Protein AF-A0A3D2Q0J8-F1 (afdb_monomer_lite)

Foldseek 3Di:
DLVVVLVVLVVLLVVLVVLLVVLVCCCPPVVDDDDPPPDDHPPPVCVPDRDADVHGNVVSVVSNVVSVVVSVVSVVVVCVSCVVVVVVVVCCVPVVD

Radius of gyration: 19.87 Å; chains: 1; bounding box: 46×26×56 Å

pLDDT: mean 83.13, std 17.12, range [45.22, 98.31]

Structure (mmCIF, N/CA/C/O backbone):
data_AF-A0A3D2Q0J8-F1
#
_entry.id   AF-A0A3D2Q0J8-F1
#
loop_
_atom_site.group_PDB
_atom_site.id
_atom_site.type_symbol
_atom_site.label_atom_id
_atom_site.label_alt_id
_atom_site.label_comp_id
_atom_site.label_asym_id
_atom_site.label_entity_id
_atom_site.label_seq_id
_atom_site.pdbx_PDB_ins_code
_atom_site.Cartn_x
_atom_site.Cartn_y
_atom_site.Cartn_z
_atom_site.occupancy
_atom_site.B_iso_or_equiv
_atom_site.auth_seq_id
_atom_site.auth_comp_id
_atom_site.auth_asym_id
_atom_site.auth_atom_id
_atom_site.pdbx_PDB_model_num
ATOM 1 N N . MET A 1 1 ? 1.774 -0.683 26.151 1.00 60.75 1 MET A N 1
ATOM 2 C CA . MET A 1 1 ? 2.310 -1.632 25.142 1.00 60.75 1 MET A CA 1
ATOM 3 C C . MET A 1 1 ? 1.541 -1.597 23.819 1.00 60.75 1 MET A C 1
ATOM 5 O O . MET A 1 1 ? 2.189 -1.474 22.791 1.00 60.75 1 MET A O 1
ATOM 9 N N . ARG A 1 2 ? 0.197 -1.579 23.822 1.00 75.56 2 ARG A N 1
ATOM 10 C CA . ARG A 1 2 ? -0.639 -1.488 22.601 1.00 75.56 2 ARG A CA 1
ATOM 11 C C . ARG A 1 2 ? -0.261 -0.343 21.642 1.00 75.56 2 ARG A C 1
ATOM 13 O O . ARG A 1 2 ? -0.154 -0.572 20.449 1.00 75.56 2 ARG A O 1
ATOM 20 N N . ASN A 1 3 ? 0.062 0.848 22.156 1.00 83.81 3 ASN A N 1
ATOM 21 C CA . ASN A 1 3 ? 0.473 1.979 21.308 1.00 83.81 3 ASN A CA 1
ATOM 22 C C . ASN A 1 3 ? 1.802 1.740 20.568 1.00 83.81 3 ASN A C 1
ATOM 24 O O . ASN A 1 3 ? 1.951 2.206 19.447 1.00 83.81 3 ASN A O 1
ATOM 28 N N . LYS A 1 4 ? 2.745 0.989 21.159 1.00 88.25 4 LYS A N 1
ATOM 29 C CA . LYS A 1 4 ? 4.018 0.639 20.503 1.00 88.25 4 LYS A CA 1
ATOM 30 C C . LYS A 1 4 ? 3.792 -0.347 19.350 1.00 88.25 4 LYS A C 1
ATOM 32 O O . LYS A 1 4 ? 4.382 -0.177 18.292 1.00 88.25 4 LYS A O 1
ATOM 37 N N . ILE A 1 5 ? 2.899 -1.325 19.541 1.00 88.94 5 ILE A N 1
ATOM 38 C CA . ILE A 1 5 ? 2.500 -2.290 18.499 1.00 88.94 5 ILE A CA 1
ATOM 39 C C . ILE A 1 5 ? 1.801 -1.563 17.347 1.00 88.94 5 ILE A C 1
ATOM 41 O O . ILE A 1 5 ? 2.176 -1.750 16.195 1.00 88.94 5 ILE A O 1
ATOM 45 N N . ASN A 1 6 ? 0.847 -0.681 17.658 1.00 90.88 6 ASN A N 1
ATOM 46 C CA . ASN A 1 6 ? 0.142 0.104 16.644 1.00 90.88 6 ASN A CA 1
ATOM 47 C C . ASN A 1 6 ? 1.106 1.006 15.861 1.00 90.88 6 ASN A C 1
ATOM 49 O O . ASN A 1 6 ? 1.018 1.083 14.642 1.00 90.88 6 ASN A O 1
ATOM 53 N N . PHE A 1 7 ? 2.049 1.658 16.548 1.00 92.00 7 PHE A N 1
ATOM 54 C CA . PHE A 1 7 ? 3.070 2.476 15.897 1.00 92.00 7 PHE A CA 1
ATOM 55 C C . PHE A 1 7 ? 3.941 1.646 14.945 1.00 92.00 7 PHE A C 1
ATOM 57 O O . PHE A 1 7 ? 4.089 2.017 13.786 1.00 92.00 7 PHE A O 1
ATOM 64 N N . GLY A 1 8 ? 4.444 0.491 15.397 1.00 93.62 8 GLY A N 1
ATOM 65 C CA . GLY A 1 8 ? 5.243 -0.406 14.560 1.00 93.62 8 GLY A CA 1
ATOM 66 C C . GLY A 1 8 ? 4.480 -0.916 13.334 1.00 93.62 8 GLY A C 1
ATOM 67 O O . GLY A 1 8 ? 5.002 -0.854 12.222 1.00 93.62 8 GLY A O 1
ATOM 68 N N . LEU A 1 9 ? 3.227 -1.346 13.519 1.00 94.19 9 LEU A N 1
ATOM 69 C CA . LEU A 1 9 ? 2.365 -1.787 12.421 1.00 94.19 9 LEU A CA 1
ATOM 70 C C . LEU A 1 9 ? 2.133 -0.661 11.409 1.00 94.19 9 LEU A C 1
ATOM 72 O O . LEU A 1 9 ? 2.250 -0.890 10.209 1.00 94.19 9 LEU A O 1
ATOM 76 N N . ASN A 1 10 ? 1.872 0.559 11.883 1.00 94.50 10 ASN A N 1
ATOM 77 C CA . ASN A 1 10 ? 1.649 1.712 11.014 1.00 94.50 10 ASN A CA 1
ATOM 78 C C . ASN A 1 10 ? 2.912 2.098 10.234 1.00 94.50 10 ASN A C 1
ATOM 80 O O . ASN A 1 10 ? 2.823 2.363 9.037 1.00 94.50 10 ASN A O 1
ATOM 84 N N . CYS A 1 11 ? 4.086 2.098 10.873 1.00 96.38 11 CYS A N 1
ATOM 85 C CA . CYS A 1 11 ? 5.355 2.345 10.185 1.00 96.38 11 CYS A CA 1
ATOM 86 C C . CYS A 1 11 ? 5.609 1.301 9.094 1.00 96.38 11 CYS A C 1
ATOM 88 O O . CYS A 1 11 ? 5.985 1.653 7.978 1.00 96.38 11 CYS A O 1
ATOM 90 N N . PHE A 1 12 ? 5.367 0.026 9.396 1.00 96.75 12 PHE A N 1
ATOM 91 C CA . PHE A 1 12 ? 5.575 -1.048 8.432 1.00 96.75 12 PHE A CA 1
ATOM 92 C C . PHE A 1 12 ? 4.581 -0.971 7.266 1.00 96.75 12 PHE A C 1
ATOM 94 O O . PHE A 1 12 ? 4.978 -1.047 6.104 1.00 96.75 12 PHE A O 1
ATOM 101 N N . GLN A 1 13 ? 3.309 -0.696 7.560 1.00 96.88 13 GLN A N 1
ATOM 102 C CA . GLN A 1 13 ? 2.281 -0.458 6.552 1.00 96.88 13 GLN A CA 1
ATOM 103 C C . GLN A 1 13 ? 2.646 0.723 5.639 1.00 96.88 13 GLN A C 1
ATOM 105 O O . GLN A 1 13 ? 2.502 0.622 4.421 1.00 96.88 13 GLN A O 1
ATOM 110 N N . PHE A 1 14 ? 3.165 1.817 6.203 1.00 97.12 14 PHE A N 1
ATOM 111 C CA . PHE A 1 14 ? 3.610 2.981 5.438 1.00 97.12 14 PHE A CA 1
ATOM 112 C C . PHE A 1 14 ? 4.754 2.637 4.474 1.00 97.12 14 PHE A C 1
ATOM 114 O O . PHE A 1 14 ? 4.692 2.993 3.298 1.00 97.12 14 PHE A O 1
ATOM 121 N N . ILE A 1 15 ? 5.754 1.879 4.931 1.00 98.00 15 ILE A N 1
ATOM 122 C CA . ILE A 1 15 ? 6.865 1.424 4.081 1.00 98.00 15 ILE A CA 1
ATOM 123 C C . ILE A 1 15 ? 6.353 0.554 2.925 1.00 98.00 15 ILE A C 1
ATOM 125 O O . ILE A 1 15 ? 6.734 0.780 1.776 1.00 98.00 15 ILE A O 1
ATOM 129 N N . CYS A 1 16 ? 5.452 -0.396 3.193 1.00 97.62 16 CYS A N 1
ATOM 130 C CA . CYS A 1 16 ? 4.862 -1.231 2.144 1.00 97.62 16 CYS A CA 1
ATOM 131 C C . CYS A 1 16 ? 4.118 -0.399 1.089 1.00 97.62 16 CYS A C 1
ATOM 133 O O . CYS A 1 16 ? 4.262 -0.667 -0.103 1.00 97.62 16 CYS A O 1
ATOM 135 N N . VAL A 1 17 ? 3.375 0.637 1.497 1.00 97.38 17 VAL A N 1
ATOM 136 C CA . VAL A 1 17 ? 2.703 1.551 0.552 1.00 97.38 17 VAL A CA 1
ATOM 137 C C . VAL A 1 17 ? 3.710 2.296 -0.313 1.00 97.38 17 VAL A C 1
ATOM 139 O O . VAL A 1 17 ? 3.488 2.409 -1.516 1.00 97.38 17 VAL A O 1
ATOM 142 N N . LEU A 1 18 ? 4.820 2.773 0.254 1.00 98.00 18 LEU A N 1
ATOM 143 C CA . LEU A 1 18 ? 5.858 3.445 -0.532 1.00 98.00 18 LEU A CA 1
ATOM 144 C C . LEU A 1 18 ? 6.459 2.508 -1.584 1.00 98.00 18 LEU A C 1
ATOM 146 O O . LEU A 1 18 ? 6.571 2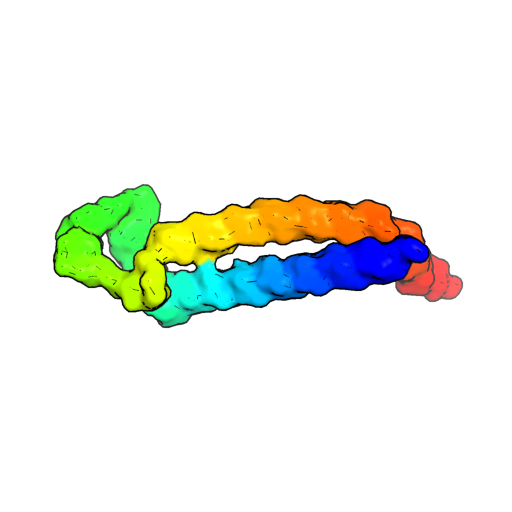.889 -2.748 1.00 98.00 18 LEU A O 1
ATOM 150 N N . ILE A 1 19 ? 6.783 1.269 -1.206 1.00 97.19 19 ILE A N 1
ATOM 151 C CA . ILE A 1 19 ? 7.311 0.266 -2.143 1.00 97.19 19 ILE A CA 1
ATOM 152 C C . ILE A 1 19 ? 6.280 -0.040 -3.239 1.00 97.19 19 ILE A C 1
ATOM 154 O O . ILE A 1 19 ? 6.636 -0.098 -4.418 1.00 97.19 19 ILE A O 1
ATOM 158 N N . LEU A 1 20 ? 5.001 -0.191 -2.886 1.00 97.69 20 LEU A N 1
ATOM 159 C CA . LEU A 1 20 ? 3.914 -0.409 -3.845 1.00 97.69 20 LEU A CA 1
ATOM 160 C C . LEU A 1 20 ? 3.739 0.760 -4.812 1.00 97.69 20 LEU A C 1
ATOM 162 O O . LEU A 1 20 ? 3.615 0.538 -6.017 1.00 97.69 20 LEU A O 1
ATOM 166 N N . ALA A 1 21 ? 3.759 1.989 -4.297 1.00 96.75 21 ALA A N 1
ATOM 167 C CA . ALA A 1 21 ? 3.643 3.198 -5.098 1.00 96.75 21 ALA A CA 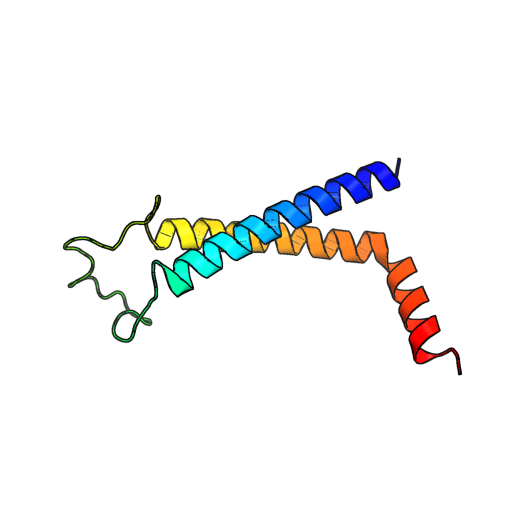1
ATOM 168 C C . ALA A 1 21 ? 4.814 3.307 -6.078 1.00 96.75 21 ALA A C 1
ATOM 170 O O . ALA A 1 21 ? 4.589 3.442 -7.277 1.00 96.75 21 ALA A O 1
ATOM 171 N N . VAL A 1 22 ? 6.054 3.157 -5.602 1.00 95.56 22 VAL A N 1
ATOM 172 C CA . VAL A 1 22 ? 7.251 3.225 -6.454 1.00 95.56 22 VAL A CA 1
ATOM 173 C C . VAL A 1 22 ? 7.235 2.117 -7.505 1.00 95.56 22 VAL A C 1
ATOM 175 O O . VAL A 1 22 ? 7.332 2.405 -8.691 1.00 95.56 22 VAL A O 1
ATOM 178 N N . SER A 1 23 ? 7.048 0.856 -7.112 1.00 93.81 23 SER A N 1
ATOM 179 C CA . SER A 1 23 ? 7.041 -0.275 -8.055 1.00 93.81 23 SER A CA 1
ATOM 180 C C . SER A 1 23 ? 5.868 -0.243 -9.046 1.00 93.81 23 SER A C 1
ATOM 182 O O . SER A 1 23 ? 5.986 -0.727 -10.174 1.00 93.81 23 SER A O 1
ATOM 184 N N . GLY A 1 24 ? 4.725 0.333 -8.662 1.00 90.31 24 GLY A N 1
ATOM 185 C CA . GLY A 1 24 ? 3.596 0.582 -9.558 1.00 90.31 24 GLY A CA 1
ATOM 186 C C . GLY A 1 24 ? 3.894 1.699 -10.557 1.00 90.31 24 GLY A C 1
ATOM 187 O O . GLY A 1 24 ? 3.742 1.500 -11.762 1.00 90.31 24 GLY A O 1
ATOM 188 N N . LEU A 1 25 ? 4.384 2.840 -10.068 1.00 90.75 25 LEU A N 1
ATOM 189 C CA . LEU A 1 25 ? 4.747 3.993 -10.893 1.00 90.75 25 LEU A CA 1
ATOM 190 C C . LEU A 1 25 ? 5.897 3.676 -11.847 1.00 90.75 25 LEU A C 1
ATOM 192 O O . LEU A 1 25 ? 5.832 4.069 -13.004 1.00 90.75 25 LEU A O 1
ATOM 196 N N . VAL A 1 26 ? 6.906 2.914 -11.419 1.00 89.12 26 VAL A N 1
ATOM 197 C CA . VAL A 1 26 ? 7.994 2.459 -12.298 1.00 89.12 26 VAL A CA 1
ATOM 198 C C . VAL A 1 26 ? 7.431 1.622 -13.442 1.00 89.12 26 VAL A C 1
ATOM 200 O O . VAL A 1 26 ? 7.721 1.902 -14.599 1.00 89.12 26 VAL A O 1
ATOM 203 N N . ARG A 1 27 ? 6.562 0.643 -13.171 1.00 86.25 27 ARG A N 1
ATOM 204 C CA . ARG A 1 27 ? 5.958 -0.180 -14.236 1.00 86.25 27 ARG A CA 1
ATOM 205 C C . ARG A 1 27 ? 4.963 0.580 -15.116 1.00 86.25 27 ARG A C 1
ATOM 207 O O . ARG A 1 27 ? 4.680 0.124 -16.219 1.00 86.25 27 ARG A O 1
ATOM 214 N N . TRP A 1 28 ? 4.412 1.692 -14.638 1.00 82.44 28 TRP A N 1
ATOM 215 C CA . TRP A 1 28 ? 3.465 2.502 -15.400 1.00 82.44 28 TRP A CA 1
ATOM 216 C C . TRP A 1 28 ? 4.141 3.602 -16.231 1.00 82.44 28 TRP A C 1
ATOM 218 O O . TRP A 1 28 ? 3.791 3.769 -17.392 1.00 82.44 28 TRP A O 1
ATOM 228 N N . LEU A 1 29 ? 5.113 4.323 -15.666 1.00 85.38 29 LEU A N 1
ATOM 229 C CA . LEU A 1 29 ? 5.774 5.477 -16.290 1.00 85.38 29 LEU A CA 1
ATOM 230 C C . LEU A 1 29 ? 7.119 5.131 -16.926 1.00 85.38 29 LEU A C 1
ATOM 232 O O . LEU A 1 29 ? 7.436 5.639 -17.995 1.00 85.38 29 LEU A O 1
ATOM 236 N N . VAL A 1 30 ? 7.922 4.297 -16.259 1.00 83.25 30 VAL A N 1
ATOM 237 C CA . VAL A 1 30 ? 9.308 4.009 -16.669 1.00 83.25 30 VAL A CA 1
ATOM 238 C C . VAL A 1 30 ? 9.373 2.775 -17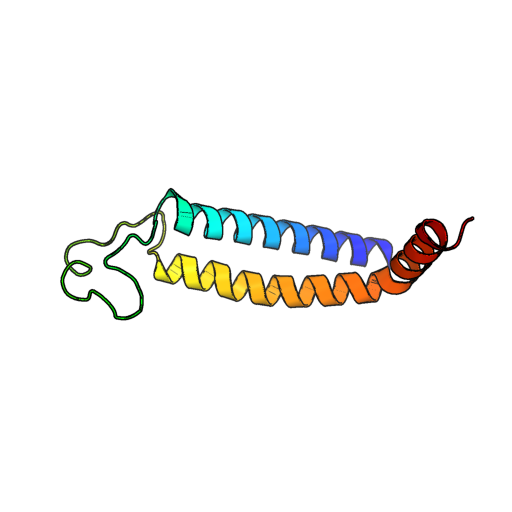.566 1.00 83.25 30 VAL A C 1
ATOM 240 O O . VAL A 1 30 ? 10.112 2.758 -18.544 1.00 83.25 30 VAL A O 1
ATOM 243 N N . LEU A 1 31 ? 8.571 1.752 -17.258 1.00 81.44 31 LEU A N 1
ATOM 244 C CA . LEU A 1 31 ? 8.493 0.480 -17.984 1.00 81.44 31 LEU A CA 1
ATOM 245 C C . LEU A 1 31 ? 7.052 0.169 -18.463 1.00 81.44 31 LEU A C 1
ATOM 247 O O . LEU A 1 31 ? 6.547 -0.931 -18.180 1.00 81.44 31 LEU A O 1
ATOM 251 N N . PRO A 1 32 ? 6.365 1.114 -19.154 1.00 69.44 32 PRO A N 1
ATOM 252 C CA . PRO A 1 32 ? 4.982 0.940 -19.592 1.00 69.44 32 PRO A CA 1
ATOM 253 C C . PRO A 1 32 ? 4.837 -0.270 -20.516 1.00 69.44 32 PRO A C 1
ATOM 255 O O . PRO A 1 32 ? 5.603 -0.459 -21.458 1.00 69.44 32 PRO A O 1
ATOM 258 N N . SER A 1 33 ? 3.803 -1.081 -20.295 1.00 63.94 33 SER A N 1
ATOM 259 C CA . SER A 1 33 ? 3.382 -2.084 -21.277 1.00 63.94 33 SER A CA 1
ATOM 260 C C . SER A 1 33 ? 2.447 -1.437 -22.298 1.00 63.94 33 SER A C 1
ATOM 262 O O . SER A 1 33 ? 1.314 -1.108 -21.953 1.00 63.94 33 SER A O 1
ATOM 264 N N . GLY A 1 34 ? 2.904 -1.262 -23.540 1.00 53.72 34 GLY A N 1
ATOM 265 C CA . GLY A 1 34 ? 2.107 -0.709 -24.642 1.00 53.72 34 GLY A CA 1
ATOM 266 C C . GLY A 1 34 ? 1.842 -1.724 -25.759 1.00 53.72 34 GLY A C 1
ATOM 267 O O . GLY A 1 34 ? 2.783 -2.334 -26.252 1.00 53.72 34 GLY A O 1
ATOM 268 N N . TYR A 1 35 ? 0.558 -1.902 -26.107 1.00 45.72 35 TYR A N 1
ATOM 269 C CA . TYR A 1 35 ? -0.089 -2.352 -27.367 1.00 45.72 35 TYR A CA 1
ATOM 270 C C . TYR A 1 35 ? 0.536 -3.419 -28.305 1.00 45.72 35 TYR A C 1
ATOM 272 O O . TYR A 1 35 ? 0.024 -3.648 -29.394 1.00 45.72 35 TYR A O 1
ATOM 280 N N . GLY A 1 36 ? 1.562 -4.146 -27.875 1.00 45.25 36 GLY A N 1
ATOM 281 C CA . GLY A 1 36 ? 2.040 -5.407 -28.472 1.00 45.25 36 GLY A CA 1
ATOM 282 C C . GLY A 1 36 ? 2.534 -6.402 -27.412 1.00 45.25 36 GLY A C 1
ATOM 283 O O . GLY A 1 36 ? 3.142 -7.419 -27.724 1.00 45.25 36 GLY A O 1
ATOM 284 N N . TYR A 1 37 ? 2.282 -6.079 -26.141 1.00 50.47 37 TYR A N 1
ATOM 285 C CA . TYR A 1 37 ? 2.867 -6.696 -24.948 1.00 50.47 37 TYR A CA 1
ATOM 286 C C . TYR A 1 37 ? 1.788 -7.187 -23.961 1.00 50.47 37 TYR A C 1
ATOM 288 O O . TYR A 1 37 ? 2.017 -7.249 -22.754 1.00 50.47 37 TYR A O 1
ATOM 296 N N . GLY A 1 38 ? 0.584 -7.487 -24.460 1.00 47.78 38 GLY A N 1
ATOM 297 C CA . GLY A 1 38 ? -0.549 -7.979 -23.675 1.00 47.78 38 GLY A CA 1
ATOM 298 C C . GLY A 1 38 ? -0.872 -9.441 -23.994 1.00 47.78 38 GLY A C 1
ATOM 299 O O . GLY A 1 38 ? -1.048 -9.803 -25.149 1.00 47.78 38 GLY A O 1
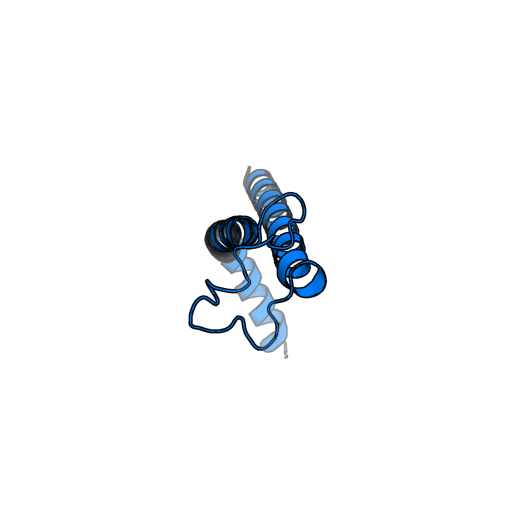ATOM 300 N N . TYR A 1 39 ? -0.973 -10.258 -22.947 1.00 46.31 39 TYR A N 1
ATOM 301 C CA . TYR A 1 39 ? -1.522 -11.623 -22.894 1.00 46.31 39 TYR A CA 1
ATOM 302 C C . TYR A 1 39 ? -0.816 -12.794 -23.587 1.00 46.31 39 TYR A C 1
ATOM 304 O O . TYR A 1 39 ? -1.035 -13.922 -23.154 1.00 46.31 39 TYR A O 1
ATOM 312 N N . GLN A 1 40 ? 0.097 -12.593 -24.533 1.00 45.22 40 GLN A N 1
ATOM 313 C CA . GLN A 1 40 ? 0.994 -13.661 -24.995 1.00 45.22 40 GLN A CA 1
ATOM 314 C C . GLN A 1 40 ? 2.371 -13.070 -25.278 1.00 45.22 40 GLN A C 1
ATOM 316 O O . GLN A 1 40 ? 2.502 -12.117 -26.036 1.00 45.22 40 GLN A O 1
ATOM 321 N N . GLY A 1 41 ? 3.397 -13.600 -24.606 1.00 49.47 41 GLY A N 1
ATOM 322 C CA . GLY A 1 41 ? 4.754 -13.067 -24.634 1.00 49.47 41 GLY A CA 1
ATOM 323 C C . GLY A 1 41 ? 5.256 -12.788 -26.049 1.00 49.47 41 GLY A C 1
ATOM 324 O O . GLY A 1 41 ? 5.516 -13.718 -26.812 1.00 49.47 41 GLY A O 1
ATOM 325 N N . GLY A 1 42 ? 5.475 -11.507 -26.355 1.00 47.94 42 GLY A N 1
ATOM 326 C CA . GLY A 1 42 ? 6.257 -11.045 -27.497 1.00 47.94 42 GLY A CA 1
ATOM 327 C C . GLY A 1 42 ? 7.725 -11.435 -27.331 1.00 47.94 42 GLY A C 1
ATOM 328 O O . GLY A 1 42 ? 8.590 -10.582 -27.168 1.00 47.94 42 GLY A O 1
ATOM 329 N N . LYS A 1 43 ? 8.012 -12.741 -27.350 1.00 54.66 43 LYS A N 1
ATOM 330 C CA . LYS A 1 43 ? 9.354 -13.330 -27.224 1.00 54.66 43 LYS A CA 1
ATOM 331 C C . LYS A 1 43 ? 10.308 -12.864 -28.332 1.00 54.66 43 LYS A C 1
ATOM 333 O O . LYS A 1 43 ? 11.511 -13.025 -28.194 1.00 54.66 43 LYS A O 1
ATOM 338 N N . PHE A 1 44 ? 9.780 -12.287 -29.414 1.00 48.25 44 PHE A N 1
ATOM 339 C CA . PHE A 1 44 ? 10.551 -11.973 -30.613 1.00 48.25 44 PHE A CA 1
ATOM 340 C C . PHE A 1 44 ? 11.261 -10.607 -30.570 1.00 48.25 44 PHE A C 1
ATOM 342 O O . PHE A 1 44 ? 12.400 -10.515 -31.005 1.00 48.25 44 PHE A O 1
ATOM 349 N N . LEU A 1 45 ? 10.644 -9.560 -29.999 1.00 51.25 45 LEU A N 1
ATOM 350 C CA . LEU A 1 45 ? 11.265 -8.223 -29.880 1.00 51.25 45 LEU A CA 1
ATOM 351 C C . LEU A 1 45 ? 11.876 -7.958 -28.493 1.00 51.25 45 LEU A C 1
ATOM 353 O O . LEU A 1 45 ? 12.738 -7.098 -28.345 1.00 51.25 45 LEU A O 1
ATOM 357 N N . ASN A 1 46 ? 11.470 -8.731 -27.483 1.00 51.84 46 ASN A N 1
ATOM 358 C CA . ASN A 1 46 ? 11.910 -8.578 -26.093 1.00 51.84 46 ASN A CA 1
ATOM 359 C C . ASN A 1 46 ? 13.303 -9.188 -25.819 1.00 51.84 46 ASN A C 1
ATOM 361 O O . ASN A 1 46 ? 13.868 -8.982 -24.753 1.00 51.84 46 ASN A O 1
ATOM 365 N N . ASN A 1 47 ? 13.852 -9.953 -26.770 1.00 52.47 47 ASN A N 1
ATOM 366 C CA . ASN A 1 47 ? 15.127 -10.665 -26.624 1.00 52.47 47 ASN A CA 1
ATOM 367 C C . ASN A 1 47 ? 16.346 -9.834 -27.062 1.00 52.47 47 ASN A C 1
ATOM 369 O O . ASN A 1 47 ? 17.473 -10.309 -26.980 1.00 52.47 47 ASN A O 1
ATOM 373 N N . ILE A 1 48 ? 16.132 -8.619 -27.581 1.00 58.22 48 ILE A N 1
ATOM 374 C CA . ILE A 1 48 ? 17.230 -7.843 -28.165 1.00 58.22 48 ILE A CA 1
ATOM 375 C C . ILE A 1 48 ? 17.837 -6.892 -27.131 1.00 58.22 48 ILE A C 1
ATOM 377 O O . ILE A 1 48 ? 19.052 -6.827 -27.098 1.00 58.22 48 ILE A O 1
ATOM 381 N N . ASN A 1 49 ? 17.029 -6.234 -26.277 1.00 60.88 49 ASN A N 1
ATOM 382 C CA . ASN A 1 49 ? 17.408 -5.543 -25.023 1.00 60.88 49 ASN A CA 1
ATOM 383 C C . ASN A 1 49 ? 16.131 -4.986 -24.336 1.00 60.88 49 ASN A C 1
ATOM 385 O O . ASN A 1 49 ? 15.660 -3.919 -24.742 1.00 60.88 49 ASN A O 1
ATOM 389 N N . PRO A 1 50 ? 15.519 -5.658 -23.341 1.00 64.88 50 PRO A N 1
ATOM 390 C CA . PRO A 1 50 ? 14.379 -5.083 -22.626 1.00 64.88 50 PRO A CA 1
ATOM 391 C C . PRO A 1 50 ? 14.809 -3.813 -21.868 1.00 64.88 50 PRO A C 1
ATOM 393 O O . PRO A 1 50 ? 15.931 -3.764 -21.361 1.00 64.88 50 PRO A O 1
ATOM 396 N N . PRO A 1 51 ? 13.953 -2.781 -21.752 1.00 66.62 51 PRO A N 1
ATOM 397 C CA . PRO A 1 51 ? 14.270 -1.613 -20.940 1.00 66.62 51 PRO A CA 1
ATOM 398 C C . PRO A 1 51 ? 14.433 -2.036 -19.472 1.00 66.62 51 PRO A C 1
ATOM 400 O O . PRO A 1 51 ? 13.552 -2.674 -18.893 1.00 66.62 51 PRO A O 1
ATOM 403 N N . VAL A 1 52 ? 15.579 -1.694 -18.881 1.00 76.94 52 VAL A N 1
ATOM 404 C CA . VAL A 1 52 ? 15.926 -1.996 -17.486 1.00 76.94 52 VAL A CA 1
ATOM 405 C C . VAL A 1 52 ? 15.998 -0.690 -16.706 1.00 76.94 52 VAL A C 1
ATOM 407 O O . VAL A 1 52 ? 16.642 0.265 -17.136 1.00 76.94 52 VAL A O 1
ATOM 410 N N . PHE A 1 53 ? 15.364 -0.660 -15.534 1.00 81.19 53 PHE A N 1
ATOM 411 C CA . PHE A 1 53 ? 15.497 0.437 -14.578 1.00 81.19 53 PHE A CA 1
ATOM 412 C C . PHE A 1 53 ? 15.795 -0.148 -13.203 1.00 81.19 53 PHE A C 1
ATOM 414 O O . PHE A 1 53 ? 14.872 -0.554 -12.502 1.00 81.19 53 PHE A O 1
ATOM 421 N N . ILE A 1 54 ? 17.078 -0.220 -12.828 1.00 86.94 54 ILE A N 1
ATOM 422 C CA . ILE A 1 54 ? 17.610 -0.960 -11.661 1.00 86.94 54 ILE A CA 1
ATOM 423 C C . ILE A 1 54 ? 17.395 -2.480 -11.787 1.00 86.94 54 ILE A C 1
ATOM 425 O O . ILE A 1 54 ? 18.356 -3.239 -11.762 1.00 86.94 54 ILE A O 1
ATOM 429 N N . PHE A 1 55 ? 16.150 -2.904 -11.988 1.00 86.00 55 PHE A N 1
ATOM 430 C CA . PHE A 1 55 ? 15.724 -4.265 -12.278 1.00 86.00 55 PHE A CA 1
ATOM 431 C C . PHE A 1 55 ? 14.918 -4.318 -13.581 1.00 86.00 55 PHE A C 1
ATOM 433 O O . PHE A 1 55 ? 14.453 -3.293 -14.098 1.00 86.00 55 PHE A O 1
ATOM 440 N N . ASP A 1 56 ? 14.742 -5.522 -14.117 1.00 85.31 56 ASP A N 1
ATOM 441 C CA . ASP A 1 56 ? 13.844 -5.763 -15.239 1.00 85.31 56 ASP A CA 1
ATOM 442 C C . ASP A 1 56 ? 12.366 -5.680 -14.803 1.00 85.31 56 ASP A C 1
ATOM 444 O O . ASP A 1 56 ? 12.018 -5.671 -13.616 1.00 85.31 56 ASP A O 1
ATOM 448 N N . ARG A 1 57 ? 11.461 -5.619 -15.784 1.00 84.00 57 ARG A N 1
ATOM 449 C CA . ARG A 1 57 ? 10.024 -5.462 -15.533 1.00 84.00 57 ARG A CA 1
ATOM 450 C C . ARG A 1 57 ? 9.404 -6.633 -14.756 1.00 84.00 57 ARG A C 1
ATOM 452 O O . ARG A 1 57 ? 8.446 -6.390 -14.019 1.00 84.00 57 ARG A O 1
ATOM 459 N N . HIS A 1 58 ? 9.896 -7.864 -14.922 1.00 86.12 58 HIS A N 1
ATOM 460 C CA . HIS A 1 58 ? 9.400 -9.020 -14.168 1.00 86.12 58 HIS A CA 1
ATOM 461 C C . HIS A 1 58 ? 9.786 -8.906 -12.703 1.00 86.12 58 HIS A C 1
ATOM 463 O O . HIS A 1 58 ? 8.899 -8.974 -11.858 1.00 86.12 58 HIS A O 1
ATOM 469 N N . THR A 1 59 ? 11.048 -8.594 -12.410 1.00 89.75 59 THR A N 1
ATOM 470 C CA . THR A 1 59 ? 11.500 -8.384 -11.028 1.00 89.75 59 THR A CA 1
ATOM 471 C C . THR A 1 59 ? 10.726 -7.251 -10.340 1.00 89.75 59 THR A C 1
ATOM 473 O O . THR A 1 59 ? 10.279 -7.401 -9.203 1.00 89.75 59 THR A O 1
ATOM 476 N N . TRP A 1 60 ? 10.463 -6.131 -11.028 1.00 90.25 60 TRP A N 1
ATOM 477 C CA . TRP A 1 60 ? 9.570 -5.085 -10.502 1.00 90.25 60 TRP A CA 1
ATOM 478 C C . TRP A 1 60 ? 8.135 -5.573 -10.266 1.00 90.25 60 TRP A C 1
ATOM 480 O O . TRP A 1 60 ? 7.466 -5.107 -9.340 1.00 90.25 60 TRP A O 1
ATOM 490 N N . GLY A 1 61 ? 7.650 -6.483 -11.114 1.00 91.31 61 GLY A N 1
ATOM 491 C CA . GLY A 1 61 ? 6.369 -7.165 -10.950 1.00 91.31 61 GLY A CA 1
ATOM 492 C C . GLY A 1 61 ? 6.340 -8.005 -9.679 1.00 91.31 61 GLY A C 1
ATOM 493 O O . GLY A 1 61 ? 5.451 -7.801 -8.855 1.00 91.31 61 GLY A O 1
ATOM 494 N N . ASP A 1 62 ? 7.351 -8.846 -9.478 1.00 94.69 62 ASP A N 1
ATOM 495 C CA . ASP A 1 62 ? 7.478 -9.708 -8.303 1.00 94.69 62 ASP A CA 1
ATOM 496 C C . ASP A 1 62 ? 7.552 -8.882 -7.015 1.00 94.69 62 ASP A C 1
ATOM 498 O O . ASP A 1 62 ? 6.788 -9.131 -6.079 1.00 94.69 62 ASP A O 1
ATOM 502 N N . ILE A 1 63 ? 8.389 -7.836 -6.986 1.00 95.50 63 ILE A N 1
ATOM 503 C CA . ILE A 1 63 ? 8.473 -6.906 -5.848 1.00 95.50 63 ILE A CA 1
ATOM 504 C C . ILE A 1 63 ? 7.093 -6.319 -5.545 1.00 95.50 63 ILE A C 1
ATOM 506 O O . ILE A 1 63 ? 6.660 -6.322 -4.391 1.00 95.50 63 ILE A O 1
ATOM 510 N N . HIS A 1 64 ? 6.379 -5.840 -6.565 1.00 95.62 64 HIS A N 1
ATOM 511 C CA . HIS A 1 64 ? 5.063 -5.242 -6.374 1.00 95.62 64 HIS A CA 1
ATOM 512 C C . HIS A 1 64 ? 4.037 -6.260 -5.862 1.00 95.62 64 HIS A C 1
ATOM 514 O O . HIS A 1 64 ? 3.303 -5.973 -4.919 1.00 95.62 64 HIS A O 1
ATOM 520 N N . GLN A 1 65 ? 3.987 -7.450 -6.462 1.00 96.69 65 GLN A N 1
ATOM 521 C CA . GLN A 1 65 ? 3.018 -8.493 -6.125 1.00 96.69 65 GLN A CA 1
ATOM 522 C C . GLN A 1 65 ? 3.223 -9.013 -4.702 1.00 96.69 65 GLN A C 1
ATOM 524 O O . GLN A 1 65 ? 2.274 -9.030 -3.918 1.00 96.69 65 GLN A O 1
ATOM 529 N N . TRP A 1 66 ? 4.452 -9.370 -4.328 1.00 98.12 66 TRP A N 1
ATOM 530 C CA . TRP A 1 66 ? 4.736 -9.861 -2.978 1.00 98.12 66 TRP A CA 1
ATOM 531 C C . TRP A 1 66 ? 4.558 -8.771 -1.920 1.00 98.12 66 TRP A C 1
ATOM 533 O O . TRP A 1 66 ? 3.983 -9.034 -0.861 1.00 98.12 66 TRP A O 1
ATOM 543 N N . THR A 1 67 ? 4.945 -7.526 -2.220 1.00 97.81 67 THR A N 1
ATOM 544 C CA . THR A 1 67 ? 4.667 -6.398 -1.315 1.00 97.81 67 THR A CA 1
ATOM 545 C C . THR A 1 67 ? 3.162 -6.175 -1.154 1.00 97.81 67 THR A C 1
ATOM 547 O O . THR A 1 67 ? 2.714 -5.882 -0.048 1.00 97.81 67 THR A O 1
ATOM 550 N N . ALA A 1 68 ? 2.361 -6.362 -2.210 1.00 97.81 68 ALA A N 1
ATOM 551 C CA . ALA A 1 68 ? 0.905 -6.221 -2.143 1.00 97.81 68 ALA A CA 1
ATOM 552 C C . ALA A 1 68 ? 0.277 -7.289 -1.243 1.00 97.81 68 ALA A C 1
ATOM 554 O O . ALA A 1 68 ? -0.601 -6.970 -0.444 1.00 97.81 68 ALA A O 1
ATOM 555 N N . VAL A 1 69 ? 0.762 -8.533 -1.320 1.00 98.31 69 VAL A N 1
ATOM 556 C CA . VAL A 1 69 ? 0.324 -9.622 -0.433 1.00 98.31 69 VAL A CA 1
ATOM 557 C C . VAL A 1 69 ? 0.655 -9.300 1.026 1.00 98.31 69 VAL A C 1
ATOM 559 O O . VAL A 1 69 ? -0.219 -9.402 1.887 1.00 98.31 69 VAL A O 1
ATOM 562 N N . ILE A 1 70 ? 1.881 -8.850 1.314 1.00 97.88 70 ILE A N 1
ATOM 563 C CA . ILE A 1 70 ? 2.281 -8.452 2.674 1.00 97.88 70 ILE A CA 1
ATOM 564 C C . ILE A 1 70 ? 1.408 -7.293 3.166 1.00 97.88 70 ILE A C 1
ATOM 566 O O . ILE A 1 70 ? 0.853 -7.354 4.263 1.00 97.88 70 ILE A O 1
ATOM 570 N N . PHE A 1 71 ? 1.232 -6.260 2.343 1.00 98.00 71 PHE A N 1
ATOM 571 C CA . PHE A 1 71 ? 0.396 -5.110 2.668 1.00 98.00 71 PHE A CA 1
ATOM 572 C C . PHE A 1 71 ? -1.059 -5.507 2.945 1.00 98.00 71 PHE A C 1
ATOM 574 O O . PHE A 1 71 ? -1.666 -4.986 3.881 1.00 98.00 71 PHE A O 1
ATOM 581 N N . LEU A 1 72 ? -1.603 -6.465 2.190 1.00 97.94 72 LEU A N 1
ATOM 582 C CA . LEU A 1 72 ? -2.949 -6.989 2.408 1.00 97.94 72 LEU A CA 1
ATOM 583 C C . LEU A 1 72 ? -3.084 -7.661 3.784 1.00 97.94 72 LEU A C 1
ATOM 585 O O . LEU A 1 72 ? -4.069 -7.451 4.488 1.00 97.94 72 LEU A O 1
ATOM 589 N N . VAL A 1 73 ? -2.084 -8.432 4.212 1.00 97.81 73 VAL A N 1
ATOM 590 C CA . VAL A 1 73 ? -2.086 -9.014 5.563 1.00 97.81 73 VAL A CA 1
ATOM 591 C C . VAL A 1 73 ? -2.033 -7.910 6.624 1.00 97.81 73 VAL A C 1
ATOM 593 O O . VAL A 1 73 ? -2.791 -7.945 7.596 1.00 97.81 73 VAL A O 1
ATOM 596 N N . LEU A 1 74 ? -1.192 -6.891 6.427 1.00 96.69 74 LEU A N 1
ATOM 597 C CA . LEU A 1 74 ? -1.067 -5.775 7.368 1.00 96.69 74 LEU A CA 1
ATOM 598 C C . LEU A 1 74 ? -2.347 -4.955 7.491 1.00 96.69 74 LEU A C 1
ATOM 600 O O . LEU A 1 74 ? -2.723 -4.612 8.611 1.00 96.69 74 LEU A O 1
ATOM 604 N N . ILE A 1 75 ? -3.039 -4.676 6.382 1.00 96.94 75 ILE A N 1
ATOM 605 C CA . ILE A 1 75 ? -4.284 -3.906 6.439 1.00 96.94 75 ILE A CA 1
ATOM 606 C C . ILE A 1 75 ? -5.387 -4.697 7.148 1.00 96.94 75 ILE A C 1
ATOM 608 O O . ILE A 1 75 ? -6.149 -4.120 7.918 1.00 96.94 75 ILE A O 1
ATOM 612 N N . VAL A 1 76 ? -5.441 -6.023 6.984 1.00 97.31 76 VAL A N 1
ATOM 613 C CA . VAL A 1 76 ? -6.377 -6.864 7.747 1.00 97.31 76 VAL A CA 1
ATOM 614 C C . VAL A 1 76 ? -6.080 -6.767 9.245 1.00 97.31 76 VAL A C 1
ATOM 616 O O . VAL A 1 76 ? -6.991 -6.507 10.034 1.00 97.31 76 VAL A O 1
ATOM 619 N N . LEU A 1 77 ? -4.812 -6.897 9.646 1.00 95.25 77 LEU A N 1
ATOM 620 C CA . LEU A 1 77 ? -4.410 -6.735 11.048 1.00 95.25 77 LEU A CA 1
ATOM 621 C C . LEU A 1 77 ? -4.737 -5.332 11.580 1.00 95.25 77 LEU A C 1
ATOM 623 O O . LEU A 1 77 ? -5.245 -5.203 12.695 1.00 95.25 77 LEU A O 1
ATOM 627 N N . HIS A 1 78 ? -4.506 -4.292 10.779 1.00 93.38 78 HIS A N 1
ATOM 628 C CA . HIS A 1 78 ? -4.870 -2.916 11.106 1.00 93.38 78 HIS A CA 1
ATOM 629 C C . HIS A 1 78 ? -6.373 -2.791 11.392 1.00 93.38 78 HIS A C 1
ATOM 631 O O . HIS A 1 78 ? -6.765 -2.284 12.444 1.00 93.38 78 HIS A O 1
ATOM 637 N N . LEU A 1 79 ? -7.224 -3.298 10.497 1.00 95.25 79 LEU A N 1
ATOM 638 C CA . LEU A 1 79 ? -8.677 -3.226 10.649 1.00 95.25 79 LEU A CA 1
ATOM 639 C C . LEU A 1 79 ? -9.160 -3.962 11.902 1.00 95.25 79 LEU A C 1
ATOM 641 O O . LEU A 1 79 ? -9.985 -3.423 12.639 1.00 95.25 79 LEU A O 1
ATOM 645 N N . VAL A 1 80 ? -8.614 -5.148 12.188 1.00 95.06 80 VAL A N 1
ATOM 646 C CA . VAL A 1 80 ? -8.953 -5.915 13.399 1.00 95.06 80 VAL A CA 1
ATOM 647 C C . VAL A 1 80 ? -8.562 -5.145 14.663 1.00 95.06 80 VAL A C 1
ATOM 649 O O . VAL A 1 80 ? -9.378 -4.999 15.576 1.00 95.06 80 VAL A O 1
ATOM 652 N N . LEU A 1 81 ? -7.346 -4.593 14.715 1.00 93.25 81 LEU A N 1
ATOM 653 C CA . LEU A 1 81 ? -6.868 -3.829 15.875 1.00 93.25 81 LEU A CA 1
ATOM 654 C C . LEU A 1 81 ? -7.654 -2.530 16.095 1.00 93.25 81 LEU A C 1
ATOM 656 O O . LEU A 1 81 ? -7.826 -2.096 17.239 1.00 93.25 81 LEU A O 1
ATOM 660 N N . HIS A 1 82 ? -8.145 -1.917 15.019 1.00 93.12 82 HIS A N 1
ATOM 661 C CA . HIS A 1 82 ? -8.869 -0.648 15.058 1.00 93.12 82 HIS A CA 1
ATOM 662 C C . HIS A 1 82 ? -10.399 -0.796 14.993 1.00 93.12 82 HIS A C 1
ATOM 664 O O . HIS A 1 82 ? -11.106 0.210 15.069 1.00 93.12 82 HIS A O 1
ATOM 670 N N . TRP A 1 83 ? -10.938 -2.019 14.962 1.00 94.44 83 TRP A N 1
ATOM 671 C CA . TRP A 1 83 ? -12.367 -2.299 14.752 1.00 94.44 83 TRP A CA 1
ATOM 672 C C . TRP A 1 83 ? -13.310 -1.532 15.693 1.00 94.44 83 TRP A C 1
ATOM 674 O O . TRP A 1 83 ? -14.328 -0.973 15.276 1.00 94.44 83 TRP A O 1
ATOM 684 N N . ARG A 1 84 ? -12.952 -1.435 16.980 1.00 92.44 84 ARG A N 1
ATOM 685 C CA . ARG A 1 84 ? -13.754 -0.698 17.972 1.00 92.44 84 ARG A CA 1
ATOM 686 C C . ARG A 1 84 ? -13.815 0.803 17.678 1.00 92.44 84 ARG A C 1
ATOM 688 O O . ARG A 1 84 ? -14.844 1.430 17.896 1.00 92.44 84 ARG A O 1
ATOM 695 N N . TRP A 1 85 ? -12.717 1.378 17.192 1.00 93.81 85 TRP A N 1
ATOM 696 C CA . TRP A 1 85 ? -12.684 2.776 16.771 1.00 93.81 85 TRP A CA 1
ATOM 697 C C . TRP A 1 85 ? -13.493 2.978 15.483 1.00 93.81 85 TRP A C 1
ATOM 699 O O . TRP A 1 85 ? -14.306 3.893 15.433 1.00 93.81 85 TRP A O 1
ATOM 709 N N . ILE A 1 86 ? -13.357 2.079 14.499 1.00 93.19 86 ILE A N 1
ATOM 710 C CA . ILE A 1 86 ? -14.101 2.134 13.227 1.00 93.19 86 ILE A CA 1
ATOM 711 C C . ILE A 1 86 ? -15.612 2.127 13.485 1.00 93.19 86 ILE A C 1
ATOM 713 O O . ILE A 1 86 ? -16.334 3.003 13.016 1.00 93.19 86 ILE A O 1
ATOM 717 N N . THR A 1 87 ? -16.094 1.172 14.281 1.00 94.31 87 THR A N 1
ATOM 718 C CA . THR A 1 87 ? -17.520 1.067 14.628 1.00 94.31 87 THR A CA 1
ATOM 719 C C . THR A 1 87 ? -18.029 2.273 15.417 1.00 94.31 87 THR A C 1
ATOM 7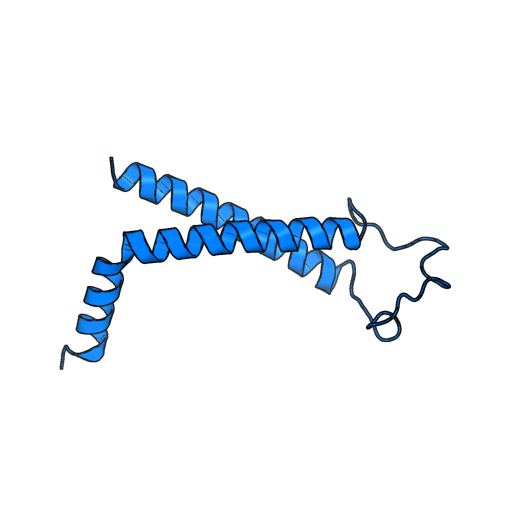21 O O . THR A 1 87 ? -19.141 2.729 15.163 1.00 94.31 87 THR A O 1
ATOM 724 N N . ALA A 1 88 ? -17.235 2.829 16.337 1.00 94.38 88 ALA A N 1
ATOM 725 C CA . ALA A 1 88 ? -17.599 4.055 17.048 1.00 94.38 88 ALA A CA 1
ATOM 726 C C . ALA A 1 88 ? -17.699 5.263 16.099 1.00 94.38 88 ALA A C 1
ATOM 728 O O . ALA A 1 88 ? -18.670 6.013 16.167 1.00 94.38 88 ALA A O 1
ATOM 729 N N . MET A 1 89 ? -16.741 5.423 15.181 1.00 92.19 89 MET A N 1
ATOM 730 C CA . MET A 1 89 ? -16.764 6.491 14.176 1.00 92.19 89 MET A CA 1
ATOM 731 C C . MET A 1 89 ? -17.952 6.361 13.227 1.00 92.19 89 MET A C 1
ATOM 733 O O . MET A 1 89 ? -18.633 7.350 12.972 1.00 92.19 89 MET A O 1
ATOM 737 N N . PHE A 1 90 ? -18.258 5.145 12.769 1.00 92.12 90 PHE A N 1
ATOM 738 C CA . PHE A 1 90 ? -19.418 4.893 11.918 1.00 92.12 90 PHE A CA 1
ATOM 739 C C . PHE A 1 90 ? -20.728 5.273 12.624 1.00 92.12 90 PHE A C 1
ATOM 741 O O . PHE A 1 90 ? -21.563 5.968 12.051 1.00 92.12 90 PHE A O 1
ATOM 748 N N . LYS A 1 91 ? -20.891 4.895 13.899 1.00 90.38 91 LYS A N 1
ATOM 749 C CA . LYS A 1 91 ? -22.062 5.293 14.696 1.00 90.38 91 LYS A CA 1
ATOM 750 C C . LYS A 1 91 ? -22.152 6.810 14.860 1.00 90.38 91 LYS A C 1
ATOM 7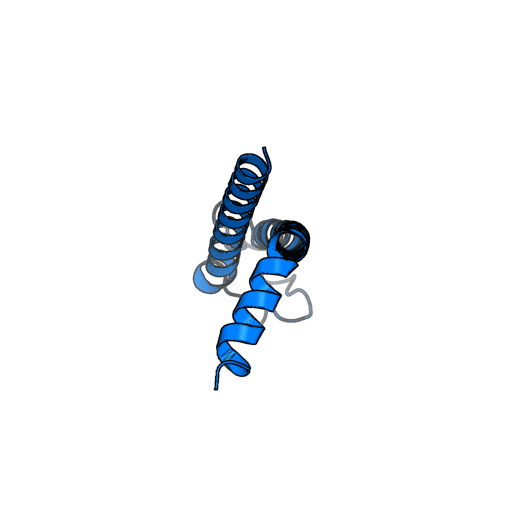52 O O . LYS A 1 91 ? -23.218 7.368 14.646 1.00 90.38 91 LYS A O 1
ATOM 757 N N . ASN A 1 92 ? -21.051 7.481 15.187 1.00 90.31 92 ASN A N 1
ATOM 758 C CA . ASN A 1 92 ? -21.061 8.932 15.373 1.00 90.31 92 ASN A CA 1
ATOM 759 C C . ASN A 1 92 ? -21.376 9.685 14.077 1.00 90.31 92 ASN A C 1
ATOM 761 O O . ASN A 1 92 ? -22.079 10.684 14.116 1.00 90.31 92 ASN A O 1
ATOM 765 N N . PHE A 1 93 ? -20.880 9.212 12.935 1.00 90.50 93 PHE A N 1
ATOM 766 C CA . PHE A 1 93 ? -21.115 9.884 11.662 1.00 90.50 93 PHE A CA 1
ATOM 767 C C . PHE A 1 93 ? -22.531 9.645 11.115 1.00 90.50 93 PHE A C 1
ATOM 769 O O . PHE A 1 93 ? -23.128 10.561 10.561 1.00 90.50 93 PHE A O 1
ATOM 776 N N . PHE A 1 94 ? -23.082 8.434 11.274 1.00 86.38 94 PHE A N 1
ATOM 777 C CA . PHE A 1 94 ? -24.356 8.054 10.643 1.00 86.38 94 PHE A CA 1
ATOM 778 C C . PHE A 1 94 ? -25.566 8.006 11.589 1.00 86.38 94 PHE A C 1
ATOM 780 O O . PHE A 1 94 ? -26.694 8.111 11.115 1.00 86.38 94 PHE A O 1
ATOM 787 N N . LEU A 1 95 ? -25.366 7.827 12.899 1.00 77.56 95 LEU A N 1
ATOM 788 C CA . LEU A 1 95 ? -26.450 7.677 13.886 1.00 77.56 95 LEU A CA 1
ATOM 789 C C . LEU A 1 95 ? -26.574 8.864 14.848 1.00 77.56 95 LEU A C 1
ATOM 791 O O . LEU A 1 95 ? -27.541 8.917 15.600 1.00 77.56 95 LEU A O 1
ATOM 795 N N . SER A 1 96 ? -25.627 9.807 14.838 1.00 61.72 96 SER A N 1
ATOM 796 C CA . SER A 1 96 ? -25.770 11.068 15.570 1.00 61.72 96 SER A CA 1
ATOM 797 C C . SER A 1 96 ? -26.604 12.037 14.734 1.00 61.72 96 SER A C 1
ATOM 799 O O . SER A 1 96 ? -26.060 12.889 14.032 1.00 61.72 96 SER A O 1
ATOM 801 N N . LYS A 1 97 ? -27.925 11.865 14.781 1.00 54.50 97 LYS A N 1
ATOM 802 C CA . LYS A 1 97 ? -28.904 12.845 14.312 1.00 54.50 97 LYS A CA 1
ATOM 803 C C . LYS A 1 97 ? -29.643 13.424 15.508 1.00 54.50 97 LYS A C 1
ATOM 805 O O . LYS A 1 97 ? -29.936 12.631 16.429 1.00 54.50 97 LYS A O 1
#

Secondary structure (DSSP, 8-state):
-HHHHHHHHHHHHHHHHHHHHHHHHIIIIIS---SSSSSS--TTTTTS----BSB-HHHHHHHHHHHHHHHHHHHHHHHHHHHHHHHHHHHHHHH--

Sequence (97 aa):
MRNKINFGLNCFQFICVLILAVSGLVRWLVLPSGYGYGYQGGKFLNNINPPVFIFDRHTWGDIHQWTAVIFLVLIVLHLVLHWRWITAMFKNFFLSK